Protein AF-W8RUF3-F1 (afdb_monomer)

Solvent-accessible surface area (backbone atoms only — not comparable to full-atom values): 4789 Å² total; per-residue (Å²): 138,55,75,66,60,42,45,52,55,13,43,55,48,48,53,56,50,33,55,25,58,70,46,59,63,69,64,43,36,73,81,39,47,70,64,37,50,52,54,51,50,52,49,24,54,57,43,44,72,51,90,53,62,67,56,53,51,51,50,57,74,77,35,86,48,61,83,50,83,69,94,60,89,74,78,80,75,89,75,130

Foldseek 3Di:
DDLVVLLVLLLVLLVLQCVQQVNDLPVVCVVPVVVSVVVSVVSSVVSSPDPPSVVSVVCSVPGSHVNDPPPPPDDDDPDD

Sequence (80 aa):
MGLFSRLDDANELATGMAHRLGIDLESGFQGGPVQAAYQFRDMVMRCSTCRHHAECRRLQAHSMMLDFPPLLPQPRTVRA

Inte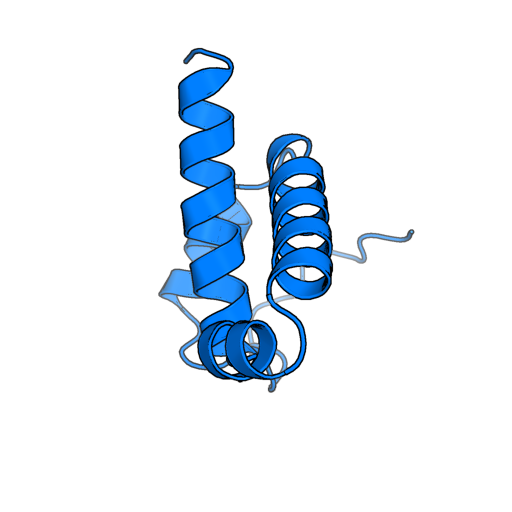rPro domains:
  IPR045601 Domain of unknown function DUF6455 [PF20056] (1-63)

Structure (mmCIF, N/CA/C/O backbone):
data_AF-W8RUF3-F1
#
_entry.id   AF-W8RUF3-F1
#
loop_
_atom_site.group_PDB
_atom_site.id
_atom_site.type_symbol
_atom_site.label_atom_id
_atom_site.label_alt_id
_atom_site.label_comp_id
_atom_site.label_asym_id
_atom_site.label_entity_id
_atom_site.label_seq_id
_atom_site.pdbx_PDB_ins_code
_atom_site.Cartn_x
_atom_site.Cartn_y
_atom_site.Cartn_z
_atom_site.occupancy
_atom_site.B_iso_or_equiv
_atom_site.auth_seq_id
_atom_site.auth_comp_id
_atom_site.auth_asym_id
_atom_site.auth_atom_id
_atom_site.pdbx_PDB_model_num
ATOM 1 N N . MET A 1 1 ? -14.580 -13.589 -12.930 1.00 51.97 1 MET A N 1
ATOM 2 C CA . MET A 1 1 ? -13.849 -12.592 -12.118 1.00 51.97 1 MET A CA 1
ATOM 3 C C . MET A 1 1 ? -14.851 -11.947 -11.170 1.00 51.97 1 MET A C 1
ATOM 5 O O . MET A 1 1 ? -15.587 -11.063 -11.589 1.00 51.97 1 MET A O 1
ATOM 9 N N . GLY A 1 2 ? -15.007 -12.499 -9.964 1.00 75.25 2 GLY A N 1
ATOM 10 C CA . GLY A 1 2 ? -16.042 -12.071 -9.015 1.00 75.25 2 GLY A CA 1
ATOM 11 C C . GLY A 1 2 ? -15.642 -10.824 -8.225 1.00 75.25 2 GLY A C 1
ATOM 12 O O . GLY A 1 2 ? -14.479 -10.427 -8.225 1.00 75.25 2 GLY A O 1
ATOM 13 N N . LEU A 1 3 ? -16.606 -10.231 -7.516 1.00 74.19 3 LEU A N 1
ATOM 14 C CA . LEU A 1 3 ? -16.385 -9.060 -6.657 1.00 74.19 3 LEU A CA 1
ATOM 15 C C . LEU A 1 3 ? -15.284 -9.312 -5.604 1.00 74.19 3 LEU A C 1
ATOM 17 O O . LEU A 1 3 ? -14.475 -8.431 -5.336 1.00 74.19 3 LEU A O 1
ATOM 21 N N . PHE A 1 4 ? -15.217 -10.537 -5.070 1.00 79.69 4 PHE A N 1
ATOM 22 C CA . PHE A 1 4 ? -14.215 -10.954 -4.085 1.00 79.69 4 PHE A CA 1
ATOM 23 C C . PHE A 1 4 ? -12.785 -10.940 -4.637 1.00 79.69 4 PHE A C 1
ATOM 25 O O . PHE A 1 4 ? -11.900 -10.392 -3.993 1.00 79.69 4 PHE A O 1
ATOM 32 N N . SER A 1 5 ? -12.562 -11.441 -5.858 1.00 82.56 5 SER A N 1
ATOM 33 C CA . SER A 1 5 ? -11.235 -11.417 -6.499 1.00 82.56 5 SER A CA 1
ATOM 34 C C . SER A 1 5 ? -10.725 -9.990 -6.717 1.00 82.56 5 SER A C 1
ATOM 36 O O . SER A 1 5 ? -9.533 -9.732 -6.651 1.00 82.56 5 SER A O 1
ATOM 38 N N . ARG A 1 6 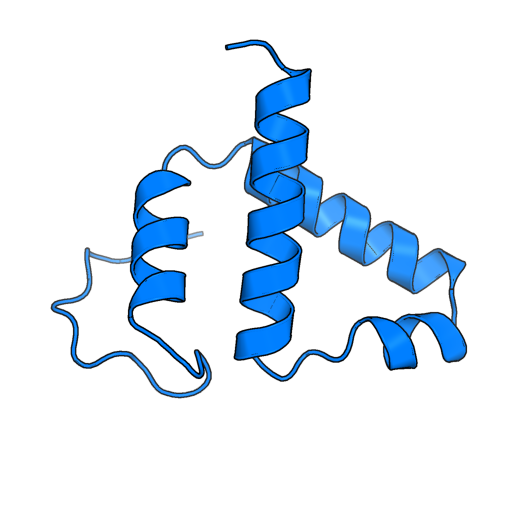? -11.641 -9.043 -6.953 1.00 86.69 6 ARG A N 1
ATOM 39 C CA . ARG A 1 6 ? -11.298 -7.632 -7.158 1.00 86.69 6 ARG A CA 1
ATOM 40 C C . ARG A 1 6 ? -10.930 -6.912 -5.861 1.00 86.69 6 ARG A C 1
ATOM 42 O O . ARG A 1 6 ? -10.132 -5.980 -5.895 1.00 86.69 6 ARG A O 1
ATOM 49 N N . LEU A 1 7 ? -11.536 -7.307 -4.744 1.00 87.50 7 LEU A N 1
ATOM 50 C CA . LEU A 1 7 ? -11.170 -6.805 -3.419 1.00 87.50 7 LEU A CA 1
ATOM 51 C C . LEU A 1 7 ? -9.794 -7.323 -3.002 1.00 87.50 7 LEU A C 1
ATOM 53 O O . LEU A 1 7 ? -9.007 -6.554 -2.463 1.00 87.50 7 LEU A O 1
ATOM 57 N N . ASP A 1 8 ? -9.502 -8.585 -3.306 1.00 87.69 8 ASP A N 1
ATOM 58 C CA . ASP A 1 8 ? -8.200 -9.199 -3.040 1.00 87.69 8 ASP A CA 1
ATOM 59 C C . ASP A 1 8 ? -7.078 -8.517 -3.845 1.00 87.69 8 ASP A C 1
ATOM 61 O O . ASP A 1 8 ? -6.132 -7.987 -3.262 1.00 87.69 8 ASP A O 1
ATOM 65 N N . ASP A 1 9 ? -7.271 -8.360 -5.163 1.00 89.69 9 ASP A N 1
ATOM 66 C CA . ASP A 1 9 ? -6.371 -7.585 -6.036 1.00 89.69 9 ASP A CA 1
ATOM 67 C C . ASP A 1 9 ? -6.165 -6.144 -5.514 1.00 89.69 9 ASP A C 1
ATOM 69 O O . ASP A 1 9 ? -5.062 -5.595 -5.555 1.00 89.69 9 ASP A O 1
ATOM 73 N N . ALA A 1 10 ? -7.232 -5.498 -5.026 1.00 89.31 10 ALA A N 1
ATOM 74 C CA . ALA A 1 10 ? -7.161 -4.144 -4.483 1.00 89.31 10 ALA A CA 1
ATOM 75 C C . ALA A 1 10 ? -6.381 -4.073 -3.163 1.00 89.31 10 ALA A C 1
ATOM 77 O O . ALA A 1 10 ? -5.690 -3.081 -2.929 1.00 89.31 10 ALA A O 1
ATOM 78 N N . ASN A 1 11 ? -6.488 -5.098 -2.318 1.00 90.50 11 ASN A N 1
ATOM 79 C CA . ASN A 1 11 ? -5.770 -5.200 -1.054 1.00 90.50 11 ASN A CA 1
A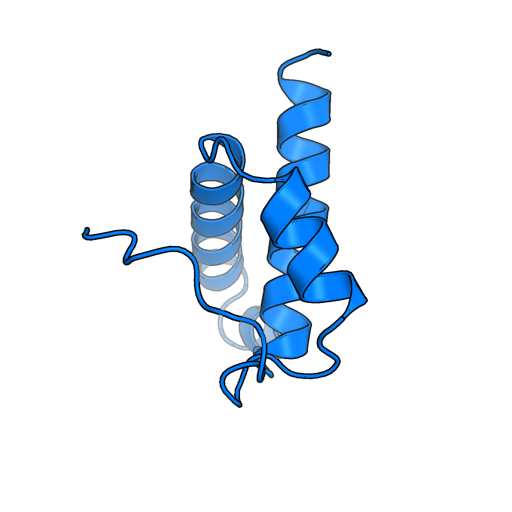TOM 80 C C . ASN A 1 11 ? -4.262 -5.382 -1.275 1.00 90.50 11 ASN A C 1
ATOM 82 O O . ASN A 1 11 ? -3.460 -4.657 -0.679 1.00 90.50 11 ASN A O 1
ATOM 86 N N . GLU A 1 12 ? -3.881 -6.290 -2.178 1.00 90.31 12 GLU A N 1
ATOM 87 C CA . GLU A 1 12 ? -2.483 -6.496 -2.567 1.00 90.31 12 GLU A CA 1
ATOM 88 C C . GLU A 1 12 ? -1.886 -5.206 -3.149 1.00 90.31 12 GLU A C 1
ATOM 90 O O . GLU A 1 12 ? -0.827 -4.745 -2.717 1.00 90.31 12 GLU A O 1
ATOM 95 N N . LEU A 1 13 ? -2.616 -4.554 -4.062 1.00 89.62 13 LEU A N 1
ATOM 96 C CA . LEU A 1 13 ? -2.201 -3.285 -4.653 1.00 89.62 13 LEU A CA 1
ATOM 97 C C . LEU A 1 13 ? -2.034 -2.176 -3.612 1.00 89.62 13 LEU A C 1
ATOM 99 O O . LEU A 1 13 ? -1.017 -1.485 -3.644 1.00 89.62 13 LEU A O 1
ATOM 103 N N . ALA A 1 14 ? -3.005 -1.983 -2.716 1.00 89.19 14 ALA A N 1
ATOM 104 C CA . ALA A 1 14 ? -2.952 -0.937 -1.695 1.00 89.19 14 ALA A CA 1
ATOM 105 C C . ALA A 1 14 ? -1.754 -1.133 -0.754 1.00 89.19 14 ALA A C 1
ATOM 107 O O . ALA A 1 14 ? -1.011 -0.186 -0.496 1.00 89.19 14 ALA A O 1
ATOM 108 N N . THR A 1 15 ? -1.518 -2.373 -0.322 1.00 89.31 15 THR A N 1
ATOM 109 C CA . THR A 1 15 ? -0.378 -2.735 0.532 1.00 89.31 15 THR A CA 1
ATOM 110 C C . THR A 1 15 ? 0.951 -2.469 -0.176 1.00 89.31 15 THR A C 1
ATOM 112 O O . THR A 1 15 ? 1.843 -1.825 0.377 1.00 89.31 15 THR A O 1
ATOM 115 N N . GLY A 1 16 ? 1.076 -2.897 -1.436 1.00 87.56 16 GLY A N 1
ATOM 116 C CA . GLY A 1 16 ? 2.290 -2.701 -2.223 1.00 87.56 16 GLY A CA 1
ATOM 117 C C . GLY A 1 16 ? 2.581 -1.236 -2.577 1.00 87.56 16 GLY A C 1
ATOM 118 O O . GLY A 1 16 ? 3.755 -0.859 -2.647 1.00 87.56 16 GLY A O 1
ATOM 119 N N . MET A 1 17 ? 1.549 -0.400 -2.764 1.00 86.19 17 MET A N 1
ATOM 120 C CA . MET A 1 17 ? 1.704 1.055 -2.916 1.00 86.19 17 MET A CA 1
ATOM 121 C C . MET A 1 17 ? 2.168 1.699 -1.611 1.00 86.19 17 MET A C 1
ATOM 123 O O . MET A 1 17 ? 3.112 2.482 -1.637 1.00 86.19 17 MET A O 1
ATOM 127 N N . ALA A 1 18 ? 1.521 1.371 -0.486 1.00 85.44 18 ALA A N 1
ATOM 128 C CA . ALA A 1 18 ? 1.849 1.937 0.820 1.00 85.44 18 ALA A CA 1
ATOM 129 C C . ALA A 1 18 ? 3.319 1.681 1.177 1.00 85.44 18 ALA A C 1
ATOM 131 O O . ALA A 1 18 ? 4.046 2.621 1.485 1.00 85.44 18 ALA A O 1
ATOM 132 N N . HIS A 1 19 ? 3.783 0.443 0.992 1.00 85.44 19 HIS A N 1
ATOM 133 C CA . HIS A 1 19 ? 5.179 0.076 1.218 1.00 85.44 19 HIS A CA 1
ATOM 134 C C . HIS A 1 19 ? 6.165 0.913 0.381 1.00 85.44 19 HIS A C 1
ATOM 136 O O . HIS A 1 19 ? 7.166 1.403 0.894 1.00 85.44 19 HIS A O 1
ATOM 142 N N . ARG A 1 20 ? 5.871 1.126 -0.907 1.00 83.75 20 ARG A N 1
ATOM 143 C CA . ARG A 1 20 ? 6.736 1.891 -1.827 1.00 83.75 20 ARG A CA 1
ATOM 144 C C . ARG A 1 20 ? 6.688 3.408 -1.615 1.00 83.75 20 ARG A C 1
ATOM 146 O O . ARG A 1 20 ? 7.575 4.094 -2.112 1.00 83.75 20 ARG A O 1
ATOM 153 N N . LEU A 1 21 ? 5.665 3.915 -0.930 1.00 82.06 21 LEU A N 1
ATOM 154 C CA . LEU A 1 21 ? 5.545 5.309 -0.477 1.00 82.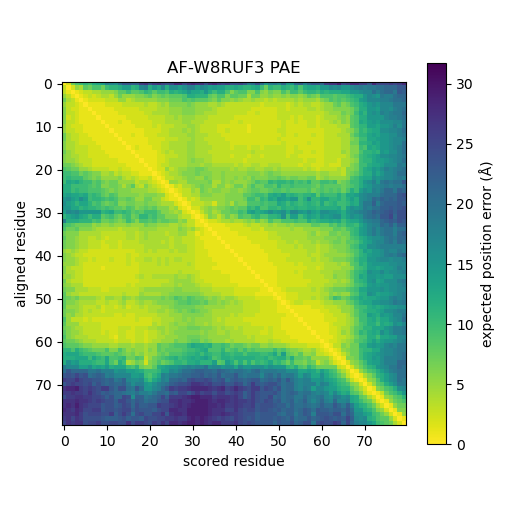06 21 LEU A CA 1
ATOM 155 C C . LEU A 1 21 ? 6.161 5.523 0.920 1.00 82.06 21 LEU A C 1
ATOM 157 O O . LEU A 1 21 ? 5.948 6.561 1.540 1.00 82.06 21 LEU A O 1
ATOM 161 N N . GLY A 1 22 ? 6.810 4.497 1.486 1.00 77.00 22 GLY A N 1
ATOM 162 C CA . GLY A 1 22 ? 7.335 4.549 2.850 1.00 77.00 22 GLY A CA 1
ATOM 163 C C . GLY A 1 22 ? 6.252 4.659 3.930 1.00 77.00 22 GLY A C 1
ATOM 164 O O . GLY A 1 22 ? 6.562 4.988 5.074 1.00 77.00 22 GLY A O 1
ATOM 165 N N . ILE A 1 23 ? 4.985 4.388 3.595 1.00 79.00 23 ILE A N 1
ATOM 166 C CA . ILE A 1 23 ? 3.892 4.352 4.564 1.00 79.00 23 ILE A CA 1
ATOM 167 C C . ILE A 1 23 ? 3.982 3.020 5.297 1.00 79.00 23 ILE A C 1
ATOM 169 O O . ILE A 1 23 ? 3.565 1.975 4.791 1.00 79.00 23 ILE A O 1
ATOM 173 N N . ASP A 1 24 ? 4.517 3.072 6.509 1.00 74.06 24 ASP A N 1
ATOM 174 C CA . ASP A 1 24 ? 4.507 1.936 7.412 1.00 74.06 24 ASP A CA 1
ATOM 175 C C . ASP A 1 24 ? 3.118 1.783 8.046 1.00 74.06 24 ASP A C 1
ATOM 177 O O . ASP A 1 24 ? 2.738 2.461 9.004 1.00 74.06 24 ASP A O 1
ATOM 181 N N . LEU A 1 25 ? 2.329 0.885 7.458 1.00 72.75 25 LEU A N 1
ATOM 182 C CA . LEU A 1 25 ? 1.008 0.544 7.966 1.00 72.75 25 LEU A CA 1
ATOM 183 C C . LEU A 1 25 ? 1.106 -0.112 9.352 1.00 72.75 25 LEU A C 1
ATOM 185 O O . LEU A 1 25 ? 0.232 0.126 10.184 1.00 72.75 25 LEU A O 1
ATOM 189 N N . GLU A 1 26 ? 2.162 -0.887 9.628 1.00 76.06 26 GLU A N 1
ATOM 190 C CA . GLU A 1 26 ? 2.321 -1.643 10.875 1.00 76.06 26 GLU A CA 1
ATOM 191 C C . GLU A 1 26 ? 2.528 -0.721 12.079 1.00 76.06 26 GLU A C 1
ATOM 193 O O . GLU A 1 26 ? 1.838 -0.877 13.091 1.00 76.06 26 GLU A O 1
ATOM 198 N N . SER A 1 27 ? 3.392 0.293 11.970 1.00 70.94 27 SER A N 1
ATOM 199 C CA . SER A 1 27 ? 3.523 1.305 13.032 1.00 70.94 27 SER A CA 1
ATOM 200 C C . SER A 1 27 ? 2.258 2.151 13.198 1.00 70.94 27 SER A C 1
ATOM 202 O O . SER A 1 27 ? 1.882 2.478 14.327 1.00 70.94 27 SER A O 1
ATOM 204 N N . GLY A 1 28 ? 1.532 2.427 12.108 1.00 67.06 28 GLY A N 1
ATOM 205 C CA . GLY A 1 28 ? 0.220 3.077 12.155 1.00 67.06 28 GLY A CA 1
ATOM 206 C C . GLY A 1 28 ? -0.815 2.292 12.974 1.00 67.06 28 GLY A C 1
ATOM 207 O O . GLY A 1 28 ? -1.598 2.885 13.722 1.00 67.06 28 GLY A O 1
ATOM 208 N N . PHE A 1 29 ? -0.788 0.958 12.904 1.00 70.25 29 PHE A N 1
ATOM 209 C CA . PHE A 1 29 ? -1.660 0.100 13.710 1.00 70.25 29 PHE A CA 1
ATOM 210 C C . PHE A 1 29 ? -1.313 0.115 15.205 1.00 70.25 29 PHE A C 1
ATOM 212 O O . PHE A 1 29 ? -2.212 -0.068 16.024 1.00 70.25 29 PHE A O 1
ATOM 219 N N . GLN A 1 30 ? -0.062 0.380 15.591 1.00 76.06 30 GLN A N 1
ATOM 220 C CA . GLN A 1 30 ? 0.330 0.418 17.007 1.00 76.06 30 GLN A CA 1
ATOM 221 C C . GLN A 1 30 ? -0.175 1.669 17.743 1.00 76.06 30 GLN A C 1
ATOM 223 O O . GLN A 1 30 ? -0.516 1.587 18.922 1.00 76.06 30 GLN A O 1
ATOM 228 N N . GLY A 1 31 ? -0.270 2.817 17.062 1.00 70.31 31 GLY A N 1
ATOM 229 C CA . GLY A 1 31 ? -0.733 4.078 17.663 1.00 70.31 31 GLY A CA 1
ATOM 230 C C . GLY A 1 31 ? -2.258 4.224 17.778 1.00 70.31 31 GLY A C 1
ATOM 231 O O . GLY A 1 31 ? -2.742 5.078 18.519 1.00 70.31 31 GLY A O 1
ATOM 232 N N . GLY A 1 32 ? -3.027 3.406 17.052 1.00 78.25 32 GLY A N 1
ATOM 233 C CA . GLY A 1 32 ? -4.487 3.509 16.979 1.00 78.25 32 GLY A CA 1
ATOM 234 C C . GLY A 1 32 ? -5.095 2.489 16.009 1.00 78.25 32 GLY A C 1
ATOM 235 O O . GLY A 1 32 ? -5.563 2.880 14.935 1.00 78.25 32 GLY A O 1
ATOM 236 N N . PRO A 1 33 ? -5.132 1.191 16.365 1.00 77.38 33 PRO A N 1
ATOM 237 C CA . PRO A 1 33 ? -5.369 0.092 15.422 1.00 77.38 33 PRO A CA 1
ATOM 238 C C . PRO A 1 33 ? -6.714 0.190 14.703 1.00 77.38 33 PRO A C 1
ATOM 240 O O . PRO A 1 33 ? -6.815 -0.092 13.513 1.00 77.38 33 PRO A O 1
ATOM 243 N N . VAL A 1 34 ? -7.747 0.653 15.409 1.00 84.94 34 VAL A N 1
ATOM 244 C CA . VAL A 1 34 ? -9.094 0.831 14.856 1.00 84.94 34 VAL A CA 1
ATOM 245 C C . VAL A 1 34 ? -9.108 1.916 13.776 1.00 84.94 34 VAL A C 1
ATOM 247 O O . VAL A 1 34 ? -9.650 1.714 12.691 1.00 84.94 34 VAL A O 1
ATOM 250 N N . GLN A 1 35 ? -8.478 3.059 14.045 1.00 81.56 35 GLN A N 1
ATOM 251 C CA . GLN A 1 35 ? -8.450 4.182 13.111 1.00 81.56 35 GLN A CA 1
ATOM 252 C C . GLN A 1 35 ? -7.577 3.873 11.887 1.00 81.56 35 GLN A C 1
ATOM 254 O O . GLN A 1 35 ? -7.946 4.227 10.766 1.00 81.56 35 GLN A O 1
ATOM 259 N N . ALA A 1 36 ? -6.450 3.184 12.080 1.00 81.31 36 ALA A N 1
ATOM 260 C CA . ALA A 1 36 ? -5.605 2.702 10.989 1.00 81.31 36 ALA A CA 1
ATOM 261 C C . ALA A 1 36 ? -6.338 1.666 10.118 1.00 81.31 36 ALA A C 1
ATOM 263 O O . ALA A 1 36 ? -6.312 1.766 8.891 1.00 81.31 36 ALA A O 1
ATOM 264 N N . ALA A 1 37 ? -7.091 0.744 10.729 1.00 83.94 37 ALA A N 1
ATOM 265 C CA . ALA A 1 37 ? -7.888 -0.244 10.001 1.00 83.94 37 ALA A CA 1
ATOM 266 C C . ALA A 1 37 ? -8.980 0.406 9.146 1.00 83.94 37 ALA A C 1
ATOM 268 O O . ALA A 1 37 ? -9.194 -0.007 8.006 1.00 83.94 37 ALA A O 1
ATOM 269 N N . TYR A 1 38 ? -9.646 1.448 9.6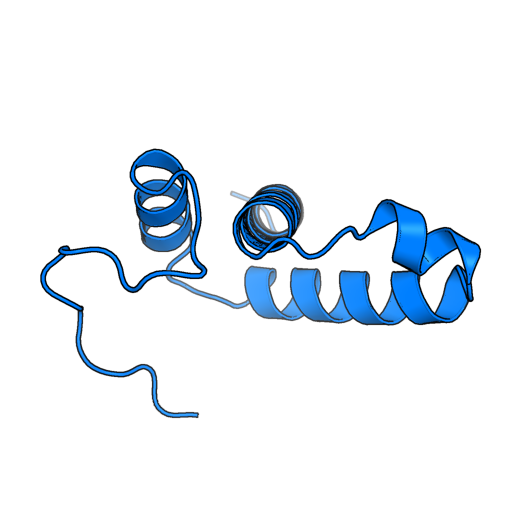53 1.00 87.81 38 TYR A N 1
ATOM 270 C CA . TYR A 1 38 ? -10.634 2.186 8.868 1.00 87.81 38 TYR A CA 1
ATOM 271 C C . TYR A 1 38 ? -10.015 2.920 7.679 1.00 87.81 38 TYR A C 1
ATOM 273 O O . TYR A 1 38 ? -10.579 2.872 6.587 1.00 87.81 38 TYR A O 1
ATOM 281 N N . GLN A 1 39 ? -8.855 3.553 7.864 1.00 85.19 39 GLN A N 1
ATOM 282 C CA . GLN A 1 39 ? -8.142 4.224 6.774 1.00 85.19 39 GLN A CA 1
ATOM 283 C C . GLN A 1 39 ? -7.664 3.232 5.711 1.00 85.19 39 GLN A C 1
ATOM 285 O O . GLN A 1 39 ? -7.862 3.461 4.518 1.00 85.19 39 GLN A O 1
ATOM 29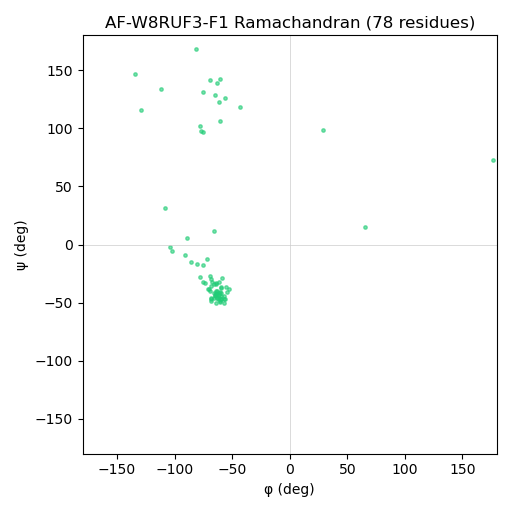0 N N . PHE A 1 40 ? -7.101 2.099 6.136 1.00 86.00 40 PHE A N 1
ATOM 291 C CA . PHE A 1 40 ? -6.674 1.043 5.226 1.00 86.00 40 PHE A CA 1
ATOM 292 C C . PHE A 1 40 ? -7.859 0.451 4.455 1.00 86.00 40 PHE A C 1
ATOM 294 O O . PHE A 1 40 ? -7.818 0.354 3.229 1.00 86.00 40 PHE A O 1
ATOM 301 N N . ARG A 1 41 ? -8.969 0.150 5.142 1.00 89.50 41 ARG A N 1
ATOM 302 C CA . ARG A 1 41 ? -10.213 -0.292 4.500 1.00 89.50 41 ARG A CA 1
ATOM 303 C C . ARG A 1 41 ? -10.695 0.715 3.455 1.00 89.50 41 ARG A C 1
ATOM 305 O O . ARG A 1 41 ? -11.065 0.300 2.360 1.00 89.50 41 ARG A O 1
ATOM 312 N N . ASP A 1 42 ? -10.724 2.008 3.775 1.00 89.56 42 ASP A N 1
ATOM 313 C CA . ASP A 1 42 ? -11.162 3.039 2.825 1.00 89.56 42 ASP A CA 1
ATOM 314 C C . ASP A 1 42 ? -10.263 3.064 1.579 1.00 89.56 42 ASP A C 1
ATOM 316 O O . ASP A 1 42 ? -10.758 3.100 0.450 1.00 89.56 42 ASP A O 1
ATOM 320 N N . MET A 1 43 ? -8.947 2.929 1.763 1.00 88.38 43 MET A N 1
ATOM 321 C CA . MET A 1 43 ? -7.991 2.817 0.662 1.00 88.38 43 MET A CA 1
ATOM 322 C C . MET A 1 43 ? -8.266 1.590 -0.218 1.00 88.38 43 MET A C 1
ATOM 324 O O . MET A 1 43 ? -8.388 1.735 -1.434 1.00 88.38 43 MET A O 1
ATOM 328 N N . VAL A 1 44 ? -8.446 0.405 0.374 1.00 89.88 44 VAL A N 1
ATOM 329 C CA . VAL A 1 44 ? -8.778 -0.826 -0.365 1.00 89.88 44 VAL A CA 1
ATOM 330 C C . VAL A 1 44 ? -10.095 -0.673 -1.125 1.00 89.88 44 VAL A C 1
ATOM 332 O O . VAL A 1 44 ? -10.180 -1.049 -2.295 1.00 89.88 44 VAL A O 1
ATOM 335 N N . MET A 1 45 ? -11.114 -0.057 -0.520 1.00 90.56 45 MET A N 1
ATOM 336 C CA . MET A 1 45 ? -12.396 0.186 -1.187 1.00 90.56 45 MET A CA 1
ATOM 337 C C . MET A 1 45 ? -12.246 1.140 -2.379 1.00 90.56 45 MET A C 1
ATOM 339 O O . MET A 1 45 ? -12.785 0.854 -3.452 1.00 90.56 45 MET A O 1
ATOM 343 N N . ARG A 1 46 ? -11.463 2.218 -2.255 1.00 87.31 46 ARG A N 1
ATOM 344 C CA . ARG A 1 46 ? -11.140 3.116 -3.381 1.00 87.31 46 ARG A CA 1
ATOM 345 C C . ARG A 1 46 ? -10.359 2.398 -4.477 1.00 87.31 46 ARG A C 1
ATOM 347 O O . ARG A 1 46 ? -10.685 2.533 -5.655 1.00 87.31 46 ARG A O 1
ATOM 354 N N . CYS A 1 47 ? -9.370 1.586 -4.112 1.00 87.06 47 CYS A N 1
ATOM 355 C CA . CYS A 1 47 ? -8.646 0.762 -5.070 1.00 87.06 47 CYS A CA 1
ATOM 356 C C . CYS A 1 47 ? -9.607 -0.195 -5.774 1.00 87.06 47 CYS A C 1
ATOM 358 O O . CYS A 1 47 ? -9.577 -0.265 -6.996 1.00 87.06 47 CYS A O 1
ATOM 360 N N . SER A 1 48 ? -10.524 -0.855 -5.065 1.00 88.44 48 SER A N 1
ATOM 361 C CA . SER A 1 48 ? -11.462 -1.821 -5.651 1.00 88.44 48 SER A CA 1
ATOM 362 C C . SER A 1 48 ? -12.356 -1.222 -6.739 1.00 88.44 48 SER A C 1
ATOM 364 O O . SER A 1 48 ? -12.708 -1.922 -7.685 1.00 88.44 48 SER A O 1
ATOM 366 N N . THR A 1 49 ? -12.675 0.074 -6.684 1.00 87.88 49 THR A N 1
ATOM 367 C CA . THR A 1 49 ? -13.473 0.749 -7.721 1.00 87.88 49 THR A CA 1
ATOM 368 C C . THR A 1 49 ? -12.628 1.257 -8.896 1.00 87.88 49 THR A C 1
ATOM 370 O O . THR A 1 49 ? -13.167 1.507 -9.979 1.00 87.88 49 THR A O 1
ATOM 373 N N . CYS A 1 50 ? -11.301 1.329 -8.744 1.00 86.94 50 CYS A N 1
ATOM 374 C CA . CYS A 1 50 ? -10.378 1.725 -9.803 1.00 86.94 50 CYS A CA 1
ATOM 375 C C . CYS A 1 50 ? -10.417 0.736 -10.979 1.00 86.94 50 CYS A C 1
ATOM 377 O O . CYS A 1 50 ? -10.490 -0.481 -10.801 1.00 86.94 50 CYS A O 1
ATOM 379 N N . ARG A 1 51 ? -10.371 1.265 -12.208 1.00 87.44 51 ARG A N 1
ATOM 380 C CA . ARG A 1 51 ? -10.353 0.472 -13.453 1.00 87.44 51 ARG A CA 1
ATOM 381 C C . ARG A 1 51 ? -8.938 0.130 -13.933 1.00 87.44 51 ARG A C 1
ATOM 383 O O . ARG A 1 51 ? -8.790 -0.675 -14.843 1.00 87.44 51 ARG A O 1
ATOM 390 N N . HIS A 1 52 ? -7.912 0.713 -13.316 1.00 86.88 52 HIS A N 1
ATOM 391 C CA . HIS A 1 52 ? -6.522 0.669 -13.781 1.00 86.88 52 HIS A CA 1
ATOM 392 C C . HIS A 1 52 ? -5.619 -0.214 -12.905 1.00 86.88 52 HIS A C 1
ATOM 394 O O . HIS A 1 52 ? -4.426 0.044 -12.793 1.00 86.88 52 HIS A O 1
ATOM 400 N N . HIS A 1 53 ? -6.158 -1.278 -12.294 1.00 86.69 53 HIS A N 1
ATOM 401 C CA . HIS A 1 53 ? -5.376 -2.222 -11.473 1.00 86.69 53 HIS A CA 1
ATOM 402 C C . HIS A 1 53 ? -4.149 -2.778 -12.199 1.00 86.69 53 HIS A C 1
ATOM 404 O O . HIS A 1 53 ? -3.094 -2.932 -11.593 1.00 86.69 53 HIS A O 1
ATOM 410 N N . ALA A 1 54 ? -4.269 -3.054 -13.500 1.00 86.56 54 ALA A N 1
ATOM 411 C CA . ALA A 1 54 ? -3.154 -3.532 -14.313 1.00 86.56 54 ALA A CA 1
ATOM 412 C C . ALA A 1 54 ? -2.023 -2.495 -14.423 1.00 86.56 54 ALA A C 1
ATOM 414 O O . ALA A 1 54 ? -0.853 -2.853 -14.314 1.00 86.56 54 ALA A O 1
ATOM 415 N N . GLU A 1 55 ? -2.359 -1.212 -14.574 1.00 85.75 55 GLU A N 1
ATOM 416 C CA . GLU A 1 55 ? -1.362 -0.139 -14.633 1.00 85.75 55 GLU A CA 1
ATOM 417 C C . GLU A 1 55 ? -0.722 0.101 -13.265 1.00 85.75 55 GLU A C 1
ATOM 419 O O . GLU A 1 55 ? 0.490 0.270 -13.183 1.00 85.75 55 GLU A O 1
ATOM 424 N N . CYS A 1 56 ? -1.495 0.019 -12.176 1.00 85.75 56 CYS A N 1
ATOM 425 C CA . CYS A 1 56 ? -0.942 0.066 -10.821 1.00 85.75 56 CYS A CA 1
ATOM 426 C C . CYS A 1 56 ? 0.022 -1.103 -10.559 1.00 85.75 56 CYS A C 1
ATOM 428 O O . CYS A 1 56 ? 1.094 -0.884 -10.000 1.00 85.75 56 CYS A O 1
ATOM 430 N N . ARG A 1 57 ? -0.307 -2.324 -11.011 1.00 87.12 57 ARG A N 1
ATOM 431 C CA . ARG A 1 57 ? 0.602 -3.483 -10.924 1.00 87.12 57 ARG A CA 1
ATOM 432 C C . ARG A 1 57 ? 1.887 -3.241 -11.710 1.00 87.12 57 ARG A C 1
ATOM 434 O O . ARG A 1 57 ? 2.974 -3.466 -11.187 1.00 87.12 57 ARG A O 1
ATOM 441 N N . ARG A 1 58 ? 1.780 -2.740 -12.946 1.00 86.69 58 ARG A N 1
ATOM 442 C CA . ARG A 1 58 ? 2.953 -2.385 -13.759 1.00 86.69 58 ARG A CA 1
ATOM 443 C C . ARG A 1 58 ? 3.805 -1.328 -13.076 1.00 86.69 58 ARG A C 1
ATOM 445 O O . ARG A 1 58 ? 5.013 -1.506 -13.000 1.00 86.69 58 ARG A O 1
ATOM 452 N N . LEU A 1 59 ? 3.195 -0.270 -12.556 1.00 84.25 59 LEU A N 1
ATOM 453 C CA . LEU A 1 59 ? 3.901 0.783 -11.836 1.00 84.25 59 LEU A CA 1
ATOM 454 C C . LEU A 1 59 ? 4.689 0.204 -10.652 1.00 84.25 59 LEU A C 1
ATOM 456 O O . LEU A 1 59 ? 5.890 0.420 -10.548 1.00 84.25 59 LEU A O 1
ATOM 460 N N . GLN A 1 60 ? 4.046 -0.611 -9.816 1.00 86.50 60 GLN A N 1
ATOM 461 C CA . GLN A 1 60 ? 4.703 -1.251 -8.674 1.00 86.50 60 GLN A CA 1
ATOM 462 C C . GLN A 1 60 ? 5.812 -2.235 -9.074 1.00 86.50 60 GLN A C 1
ATOM 464 O O . GLN A 1 60 ? 6.805 -2.361 -8.356 1.00 86.50 60 GLN A O 1
ATOM 469 N N . ALA A 1 61 ? 5.678 -2.921 -10.210 1.00 85.31 61 ALA A N 1
ATOM 470 C CA . ALA A 1 61 ? 6.710 -3.826 -10.715 1.00 85.31 61 ALA A CA 1
ATOM 471 C C . ALA A 1 61 ? 7.979 -3.086 -11.179 1.00 85.31 61 ALA A C 1
ATOM 473 O O . ALA A 1 61 ? 9.069 -3.641 -11.092 1.00 85.31 61 ALA A O 1
ATOM 474 N N . HIS A 1 62 ? 7.848 -1.840 -11.646 1.00 82.06 62 HIS A N 1
ATOM 475 C CA . HIS A 1 62 ? 8.958 -1.049 -12.196 1.00 82.06 62 HIS A CA 1
ATOM 476 C C . HIS A 1 62 ? 9.472 0.039 -11.245 1.00 82.06 62 HIS A C 1
ATOM 478 O O . HIS A 1 62 ? 10.405 0.764 -11.586 1.00 82.06 62 HIS A O 1
ATOM 484 N N . SER A 1 63 ? 8.867 0.198 -10.069 1.00 77.31 63 SER A N 1
ATOM 485 C CA . SER A 1 63 ? 9.226 1.245 -9.112 1.00 77.31 63 SER A C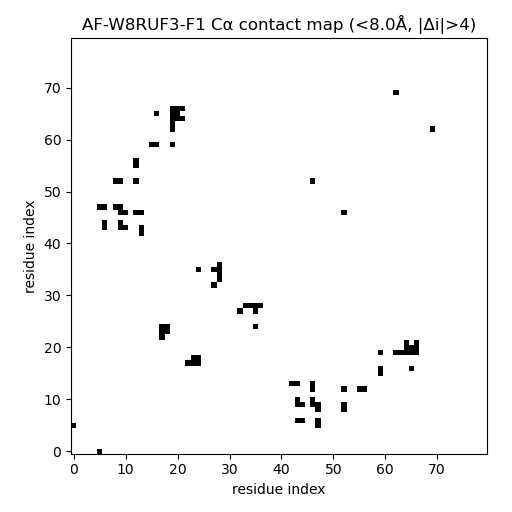A 1
ATOM 486 C C . SER A 1 63 ? 9.459 0.640 -7.734 1.00 77.31 63 SER A C 1
ATOM 488 O O . SER A 1 63 ? 8.547 0.088 -7.120 1.00 77.31 63 SER A O 1
ATOM 490 N N . MET A 1 64 ? 10.704 0.738 -7.259 1.00 70.50 64 MET A N 1
ATOM 491 C CA . MET A 1 64 ? 11.107 0.287 -5.922 1.00 70.50 64 MET A CA 1
ATOM 492 C C . MET A 1 64 ? 10.687 1.291 -4.837 1.00 70.50 64 MET A C 1
ATOM 494 O O . MET A 1 64 ? 10.403 0.898 -3.713 1.00 70.50 64 MET A O 1
ATOM 498 N N . MET A 1 65 ? 10.578 2.571 -5.205 1.00 73.50 65 MET A N 1
ATOM 499 C CA . MET A 1 65 ? 9.962 3.641 -4.419 1.00 73.50 65 MET A CA 1
ATOM 500 C C . MET A 1 65 ? 9.054 4.467 -5.331 1.00 73.50 65 MET A C 1
ATOM 502 O O . MET A 1 65 ? 9.343 4.622 -6.518 1.00 73.50 65 MET A O 1
ATOM 506 N N . LEU A 1 66 ? 7.965 4.985 -4.773 1.00 71.12 66 LEU A N 1
ATOM 507 C CA . LEU A 1 66 ? 7.016 5.881 -5.441 1.00 71.12 66 LEU A CA 1
ATOM 508 C C . LEU A 1 66 ? 7.208 7.349 -5.030 1.00 71.12 66 LEU A C 1
ATOM 510 O O . LEU A 1 66 ? 6.575 8.226 -5.613 1.00 71.12 66 LEU A O 1
ATOM 514 N N . ASP A 1 67 ? 8.102 7.612 -4.072 1.00 65.00 67 ASP A N 1
ATOM 515 C CA . ASP A 1 67 ? 8.416 8.957 -3.566 1.00 65.00 67 ASP A CA 1
ATOM 516 C C . ASP A 1 67 ? 9.218 9.810 -4.558 1.00 65.00 67 ASP A C 1
ATOM 518 O O . ASP A 1 67 ? 9.316 11.028 -4.412 1.00 65.00 67 ASP A O 1
ATOM 522 N N . PHE A 1 68 ? 9.746 9.183 -5.612 1.00 52.56 68 PHE A N 1
ATOM 523 C CA . PHE A 1 68 ? 10.287 9.872 -6.775 1.00 52.56 68 PHE A CA 1
ATOM 524 C C . PHE A 1 68 ? 9.388 9.608 -7.982 1.00 52.56 68 PHE A C 1
ATOM 526 O O . PHE A 1 68 ? 9.028 8.452 -8.227 1.00 52.56 68 PHE A O 1
ATOM 533 N N . PRO A 1 69 ? 9.025 10.643 -8.766 1.00 51.75 69 PRO A N 1
ATOM 534 C CA . PRO A 1 69 ? 8.259 10.430 -9.980 1.00 51.75 69 PRO A CA 1
ATOM 535 C C . PRO A 1 69 ? 9.031 9.455 -10.881 1.00 51.75 69 PRO A C 1
ATOM 537 O O . PRO A 1 69 ? 10.208 9.698 -11.168 1.00 51.75 69 PRO A O 1
ATOM 540 N N . PRO A 1 70 ? 8.412 8.349 -11.327 1.00 52.94 70 PRO A N 1
ATOM 541 C CA . PRO A 1 70 ? 9.072 7.447 -12.253 1.00 52.94 70 PRO A CA 1
ATOM 542 C C . PRO A 1 70 ? 9.395 8.212 -13.540 1.00 52.94 70 PRO A C 1
ATOM 544 O O . PRO A 1 70 ? 8.580 9.000 -14.018 1.00 52.94 70 PRO A O 1
ATOM 547 N N . LEU A 1 71 ? 10.546 7.931 -14.157 1.00 57.31 71 LEU A N 1
ATOM 548 C CA . LEU A 1 71 ? 10.919 8.435 -15.493 1.00 57.31 71 LEU A CA 1
ATOM 549 C C . LEU A 1 71 ? 10.020 7.881 -16.623 1.00 57.31 71 LEU A C 1
ATOM 551 O O . LEU A 1 71 ? 10.338 8.011 -17.803 1.00 57.31 71 LEU A O 1
ATOM 555 N N . LEU A 1 72 ? 8.904 7.235 -16.278 1.00 52.47 72 LEU A N 1
ATOM 556 C CA . LEU A 1 72 ? 7.930 6.738 -17.234 1.00 52.47 72 LEU A CA 1
ATOM 557 C C . LEU A 1 72 ? 7.203 7.924 -17.889 1.00 52.47 72 LEU A C 1
ATOM 559 O O . LEU A 1 72 ? 6.876 8.899 -17.206 1.00 52.47 72 LEU A O 1
ATOM 563 N N . PRO A 1 73 ? 6.901 7.856 -19.199 1.00 48.69 73 PRO A N 1
ATOM 564 C CA . PRO A 1 73 ? 6.029 8.829 -19.841 1.00 48.69 73 PRO A CA 1
ATOM 565 C C . PRO A 1 73 ? 4.659 8.774 -19.156 1.00 48.69 73 PRO A C 1
ATOM 567 O O . PRO A 1 73 ? 3.910 7.809 -19.299 1.00 48.69 73 PRO A O 1
ATOM 570 N N . GLN A 1 74 ? 4.367 9.797 -18.356 1.00 56.62 74 GLN A N 1
ATOM 571 C CA . GLN A 1 74 ? 3.181 9.858 -17.510 1.00 56.62 74 GLN A CA 1
ATOM 572 C C . GLN A 1 74 ? 1.908 9.815 -18.374 1.00 56.62 74 GLN A C 1
ATOM 574 O O . GLN A 1 74 ? 1.722 10.703 -19.217 1.00 56.62 74 GLN A O 1
ATOM 579 N N . PRO A 1 75 ? 0.985 8.852 -18.182 1.00 50.47 75 PRO A N 1
ATOM 580 C CA . PRO A 1 75 ? -0.355 8.996 -18.723 1.00 50.47 75 PRO A CA 1
ATOM 581 C C . PRO A 1 75 ? -1.034 10.184 -18.025 1.00 50.47 75 PRO A C 1
ATOM 583 O O . PRO A 1 75 ? -1.013 10.311 -16.8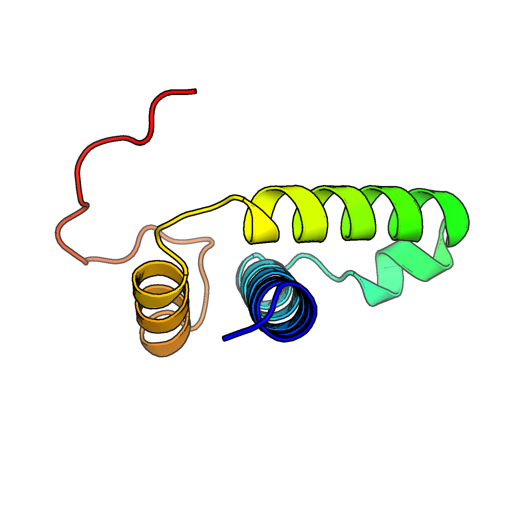02 1.00 50.47 75 PRO A O 1
ATOM 586 N N . ARG A 1 76 ? -1.587 11.091 -18.837 1.00 52.38 76 ARG A N 1
ATOM 587 C CA . ARG A 1 76 ? -2.207 12.360 -18.428 1.00 52.38 76 ARG A CA 1
ATOM 588 C C . ARG A 1 76 ? -3.096 12.210 -17.184 1.00 52.38 76 ARG A C 1
ATOM 590 O O . ARG A 1 76 ? -4.111 11.527 -17.237 1.00 52.38 76 ARG A O 1
ATOM 597 N N . THR A 1 77 ? -2.717 12.925 -16.121 1.00 48.84 77 THR A N 1
ATOM 598 C CA . THR A 1 77 ? -3.578 13.531 -15.086 1.00 48.84 77 THR A CA 1
ATOM 599 C C . THR A 1 77 ? -4.910 12.821 -14.815 1.00 48.84 77 THR A C 1
ATOM 601 O O . THR A 1 77 ? -5.914 13.108 -15.469 1.00 48.84 77 THR A O 1
ATOM 604 N N . VAL A 1 78 ? -4.960 11.992 -13.768 1.00 49.47 78 VAL A N 1
ATOM 605 C CA . VAL A 1 78 ? -6.226 11.686 -13.088 1.00 49.47 78 VAL A CA 1
ATOM 606 C C . VAL A 1 78 ? -6.569 12.907 -12.239 1.00 49.47 78 VAL A C 1
ATOM 608 O O . VAL A 1 78 ? -6.007 13.123 -11.169 1.00 49.47 78 VAL A O 1
ATOM 611 N N . ARG A 1 79 ? -7.420 13.770 -12.789 1.00 34.88 79 ARG A N 1
ATOM 612 C CA . ARG A 1 79 ? -7.995 14.913 -12.084 1.00 34.88 79 ARG A CA 1
ATOM 613 C C . ARG A 1 79 ? -9.077 14.378 -11.136 1.00 34.88 79 ARG A C 1
ATOM 615 O O . ARG A 1 79 ? -9.867 13.533 -11.556 1.00 34.88 79 ARG A O 1
ATOM 622 N N . ALA A 1 80 ? -9.019 14.824 -9.881 1.00 38.97 80 ALA A N 1
ATOM 623 C CA . ALA A 1 80 ? -10.011 14.558 -8.839 1.00 38.97 80 AL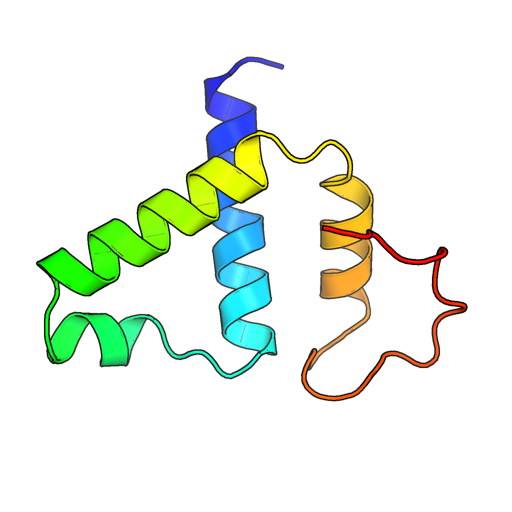A A CA 1
ATOM 624 C C . ALA A 1 80 ? -11.412 15.043 -9.236 1.00 38.97 80 ALA A C 1
ATOM 626 O O . ALA A 1 80 ? -11.488 16.025 -10.016 1.00 38.97 80 ALA A O 1
#

Radius of gyration: 13.59 Å; Cα contacts (8 Å, |Δi|>4): 49; chains: 1; bounding box: 28×28×38 Å

pLDDT: mean 77.06, std 14.09, range [34.88, 90.56]

Nearest PDB structures (foldseek):
  2oh3-assembly1_A-2  TM=4.632E-01  e=8.606E+00  Paramagnetospirillum magnetotacticum MS-1

Secondary structure (DSSP, 8-state):
--HHHHHHHHHHHHHHHHHHTT--HHHHHHH-HHHHHHHHHHHHHHHHH-S-HHHHHHHHHH-S-SSS--SS--------

Mean predicted aligned error: 8.87 Å

Organism: NCBI:txid1294273